Protein AF-A0A7H1C0N2-F1 (afdb_monomer_lite)

pLDDT: mean 86.35, std 5.92, range [49.94, 93.62]

Foldseek 3Di:
DDPVVVVVVVVVCCVVPVVVVCVVVVVVVVLLVVLVVLLVVLLVLLVVLLVLLVVCLVVVPLDPVSLVVNVVSLVVNQVSQVVSCVSPPDDGPPVLSVQLNCLSHVQCNDPDPVSNVVSSVSSVVSSVVVSVVRDRDDD

Structure (mmCIF, N/CA/C/O backbone):
data_AF-A0A7H1C0N2-F1
#
_entry.id   AF-A0A7H1C0N2-F1
#
loop_
_atom_site.group_PDB
_atom_site.id
_atom_site.type_symbol
_atom_site.label_atom_id
_atom_site.label_alt_id
_atom_site.label_comp_id
_atom_site.label_asym_id
_atom_site.label_entity_id
_atom_site.label_seq_id
_atom_site.pdbx_PDB_ins_code
_atom_site.Cartn_x
_atom_site.Cartn_y
_atom_site.Cartn_z
_atom_site.occupancy
_atom_site.B_iso_or_equiv
_atom_site.auth_seq_id
_atom_site.auth_comp_id
_atom_site.auth_asym_id
_atom_site.auth_atom_id
_atom_site.pdbx_PDB_model_num
ATOM 1 N N . MET A 1 1 ? -28.046 12.277 55.955 1.00 57.81 1 MET A N 1
ATOM 2 C CA . MET A 1 1 ? -27.055 11.559 55.126 1.00 57.81 1 MET A CA 1
ATOM 3 C C . MET A 1 1 ? -25.688 11.809 55.718 1.00 57.81 1 MET A C 1
ATOM 5 O O . MET A 1 1 ? -25.344 12.971 55.912 1.00 57.81 1 MET A O 1
ATOM 9 N N . GLN A 1 2 ? -24.958 10.752 56.072 1.00 81.00 2 GLN A N 1
ATOM 10 C CA . GLN A 1 2 ? -23.567 10.896 56.498 1.00 81.00 2 GLN A CA 1
ATOM 11 C C . GLN A 1 2 ? -22.684 11.146 55.263 1.00 81.00 2 GLN A C 1
ATOM 13 O O . GLN A 1 2 ? -23.029 10.747 54.151 1.00 81.00 2 GLN A O 1
ATOM 18 N N . LEU A 1 3 ? -21.545 11.823 55.442 1.00 80.50 3 LEU A N 1
ATOM 19 C CA . LEU A 1 3 ? -20.560 12.061 54.371 1.00 80.50 3 LEU A CA 1
ATOM 20 C C . LEU A 1 3 ? -20.129 10.754 53.681 1.00 80.50 3 LEU A C 1
ATOM 22 O O . LEU A 1 3 ? -19.920 10.735 52.471 1.00 80.50 3 LEU A O 1
ATOM 26 N N . SER A 1 4 ? -20.069 9.660 54.441 1.00 82.81 4 SER A N 1
ATOM 27 C CA . SER A 1 4 ? -19.813 8.301 53.954 1.00 82.81 4 SER A CA 1
ATOM 28 C C . SER A 1 4 ? -20.834 7.836 52.916 1.00 82.81 4 SER A C 1
ATOM 30 O O . SER A 1 4 ? -20.440 7.276 51.896 1.00 82.81 4 SER A O 1
ATOM 32 N N . ASP A 1 5 ? -22.122 8.115 53.127 1.00 82.31 5 ASP A N 1
ATOM 33 C CA . ASP A 1 5 ? -23.194 7.707 52.213 1.00 82.31 5 ASP A CA 1
ATOM 34 C C . ASP A 1 5 ? -23.106 8.472 50.888 1.00 82.31 5 ASP A C 1
ATOM 36 O O . ASP A 1 5 ? -23.319 7.907 49.817 1.00 82.31 5 ASP A O 1
ATOM 40 N N . ILE A 1 6 ? -22.742 9.758 50.939 1.00 83.88 6 ILE A N 1
ATOM 41 C CA . ILE A 1 6 ? -22.545 10.599 49.748 1.00 83.88 6 ILE A CA 1
ATOM 42 C C . ILE A 1 6 ? -21.351 10.095 48.931 1.00 83.88 6 ILE A C 1
ATOM 44 O O . ILE A 1 6 ? -21.462 9.922 47.718 1.00 83.88 6 ILE A O 1
ATOM 48 N N . ILE A 1 7 ? -20.225 9.812 49.591 1.00 83.12 7 ILE A N 1
ATOM 49 C CA . ILE A 1 7 ? -19.016 9.295 48.937 1.00 83.12 7 ILE A CA 1
ATOM 50 C C . ILE A 1 7 ? -19.287 7.918 48.313 1.00 83.12 7 ILE A C 1
ATOM 52 O O . ILE A 1 7 ? -18.907 7.680 47.166 1.00 83.12 7 ILE A O 1
ATOM 56 N N . ALA A 1 8 ? -19.989 7.032 49.027 1.00 83.88 8 ALA A N 1
ATOM 57 C CA . ALA A 1 8 ? -20.367 5.717 48.517 1.00 83.88 8 ALA A CA 1
ATOM 58 C C . ALA A 1 8 ? -21.280 5.824 47.284 1.00 83.88 8 ALA A C 1
ATOM 60 O O . ALA A 1 8 ? -21.056 5.134 46.291 1.00 83.88 8 ALA A O 1
ATOM 61 N N . SER A 1 9 ? -22.247 6.745 47.308 1.00 82.94 9 SER A N 1
ATOM 62 C CA . SER A 1 9 ? -23.163 7.000 46.188 1.00 82.94 9 SER A CA 1
ATOM 63 C C . SER A 1 9 ? -22.433 7.499 44.935 1.00 82.94 9 SER A C 1
ATOM 65 O O . SER A 1 9 ? -22.693 7.022 43.831 1.00 82.94 9 SER A O 1
ATOM 67 N N . ILE A 1 10 ? -21.485 8.430 45.097 1.00 82.81 10 ILE A N 1
ATOM 68 C CA . ILE A 1 10 ? -20.672 8.970 43.994 1.00 82.81 10 ILE A CA 1
ATOM 69 C C . ILE A 1 10 ? -19.741 7.892 43.428 1.00 82.81 10 ILE A C 1
ATOM 71 O O . ILE A 1 10 ? -19.650 7.739 42.211 1.00 82.81 10 ILE A O 1
ATOM 75 N N . SER A 1 11 ? -19.089 7.112 44.293 1.00 83.12 11 SER A N 1
ATOM 76 C CA . SER A 1 11 ? -18.225 5.996 43.886 1.00 83.12 11 SER A CA 1
ATOM 77 C C . SER A 1 11 ? -18.989 4.952 43.063 1.00 83.12 11 SER A C 1
ATOM 79 O O . SER A 1 11 ? -18.514 4.480 42.024 1.00 83.12 11 SER A O 1
ATOM 81 N N . LEU A 1 12 ? -20.221 4.646 43.476 1.00 84.31 12 LEU A N 1
ATOM 82 C CA . LEU A 1 12 ? -21.097 3.718 42.769 1.00 84.31 12 LEU A CA 1
ATOM 83 C C . LEU A 1 12 ? -21.505 4.273 41.396 1.00 84.31 12 LEU A C 1
ATOM 85 O O . LEU A 1 12 ? -21.463 3.548 40.405 1.00 84.31 12 LEU A O 1
ATOM 89 N N . LEU A 1 13 ? -21.791 5.574 41.299 1.00 83.38 13 LEU A N 1
ATOM 90 C CA . LEU A 1 13 ? -22.113 6.239 40.034 1.00 83.38 13 LEU A CA 1
ATOM 91 C C . LEU A 1 13 ? -20.923 6.252 39.059 1.00 83.38 13 LEU A C 1
ATOM 93 O O . LEU A 1 13 ? -21.093 5.941 37.880 1.00 83.38 13 LEU A O 1
ATOM 97 N N . VAL A 1 14 ? -19.705 6.528 39.537 1.00 81.31 14 VAL A N 1
ATOM 98 C CA . VAL A 1 14 ? -18.478 6.453 38.717 1.00 81.31 14 VAL A CA 1
ATOM 99 C C . VAL A 1 14 ? -18.234 5.027 38.222 1.00 81.31 14 VAL A C 1
A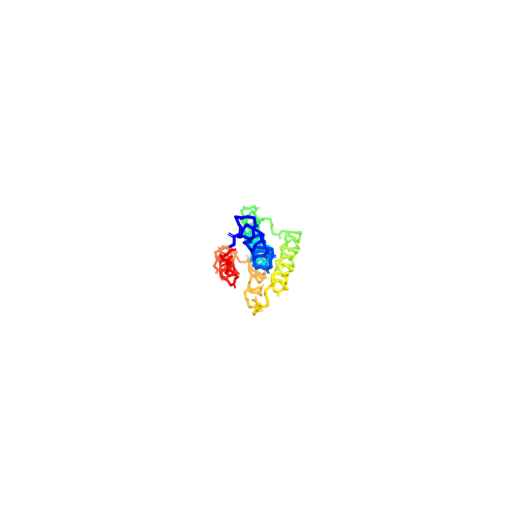TOM 101 O O . VAL A 1 14 ? -17.873 4.829 37.062 1.00 81.31 14 VAL A O 1
ATOM 104 N N . SER A 1 15 ? -18.482 4.027 39.064 1.00 82.62 15 SER A N 1
ATOM 105 C CA . SER A 1 15 ? -18.285 2.622 38.699 1.00 82.62 15 SER A CA 1
ATOM 106 C C . SER A 1 15 ? -19.307 2.141 37.665 1.00 82.62 15 SER A C 1
ATOM 108 O O . SER A 1 15 ? -18.948 1.455 36.712 1.00 82.62 15 SER A O 1
ATOM 110 N N . VAL A 1 16 ? -20.575 2.535 37.816 1.00 82.56 16 VAL A N 1
ATOM 111 C CA . VAL A 1 16 ? -21.673 2.109 36.934 1.00 82.56 16 VAL A CA 1
ATOM 112 C C . VAL A 1 16 ? -21.685 2.876 35.610 1.00 82.56 16 VAL A C 1
ATOM 114 O O . VAL A 1 16 ? -22.036 2.304 34.584 1.00 82.56 16 VAL A O 1
ATOM 117 N N . VAL A 1 17 ? -21.301 4.156 35.606 1.00 82.62 17 VAL A N 1
ATOM 118 C CA . VAL A 1 17 ? -21.417 5.029 34.422 1.00 82.62 17 VAL A CA 1
ATOM 119 C C . VAL A 1 17 ? -20.053 5.397 33.843 1.00 82.62 17 VAL A C 1
ATOM 121 O O . VAL A 1 17 ? -19.848 5.313 32.633 1.00 82.62 17 VAL A O 1
ATOM 124 N N . GLY A 1 18 ? -19.093 5.763 34.690 1.00 79.12 18 GLY A N 1
ATOM 125 C CA . GLY A 1 18 ? -17.772 6.215 34.252 1.00 79.12 18 GLY A CA 1
ATOM 126 C C . GLY A 1 18 ? -16.957 5.113 33.574 1.00 79.12 18 GLY A C 1
ATOM 127 O O . GLY A 1 18 ? -16.376 5.353 32.513 1.00 79.12 18 GLY A O 1
ATOM 128 N N . ILE A 1 19 ? -16.949 3.896 34.129 1.00 78.81 19 ILE A N 1
ATOM 129 C CA . ILE A 1 19 ? -16.168 2.775 33.577 1.00 78.81 19 ILE A CA 1
ATOM 130 C C . ILE A 1 19 ? -16.693 2.349 32.192 1.00 78.81 19 ILE A C 1
ATOM 132 O O . ILE A 1 19 ? -15.884 2.289 31.262 1.00 78.81 19 ILE A O 1
ATOM 136 N N . PRO A 1 20 ? -18.007 2.121 31.978 1.00 81.75 20 PRO A N 1
ATOM 137 C CA . PRO A 1 20 ? -18.509 1.746 30.655 1.00 81.75 20 PRO A CA 1
ATOM 138 C C . PRO A 1 20 ? -18.311 2.830 29.593 1.00 81.75 20 PRO A C 1
ATOM 140 O O . PRO A 1 20 ? -17.958 2.509 28.458 1.00 81.75 20 PRO A O 1
ATOM 143 N N . ILE A 1 21 ? -18.485 4.109 29.950 1.00 80.31 21 ILE A N 1
ATOM 144 C CA . ILE A 1 21 ? -18.234 5.229 29.029 1.00 80.31 21 ILE A CA 1
ATOM 145 C C . ILE A 1 21 ? -16.755 5.272 28.638 1.00 80.31 21 ILE A C 1
ATOM 147 O O . ILE A 1 21 ? -16.439 5.358 27.452 1.00 80.31 21 ILE A O 1
ATOM 151 N N . SER A 1 22 ? -15.853 5.143 29.614 1.00 75.69 22 SER A N 1
ATOM 152 C CA . SER A 1 22 ? -14.405 5.131 29.378 1.00 75.69 22 SER A CA 1
ATOM 153 C C . SER A 1 22 ? -13.986 3.953 28.501 1.00 75.69 22 SER A C 1
ATOM 155 O O . SER A 1 22 ? -13.189 4.118 27.581 1.00 75.69 22 SER A O 1
ATOM 157 N N . TYR A 1 23 ? -14.570 2.773 28.724 1.00 81.81 23 TYR A N 1
ATOM 158 C CA . TYR A 1 23 ? -14.326 1.589 27.904 1.00 81.81 23 TYR A CA 1
ATOM 159 C C . TYR A 1 23 ? -14.844 1.763 26.468 1.00 81.81 23 TYR A C 1
ATOM 161 O O . TYR A 1 23 ? -14.144 1.438 25.509 1.00 81.81 23 TYR A O 1
ATOM 169 N N . CYS A 1 24 ? -16.046 2.323 26.301 1.00 77.75 24 CYS A N 1
ATOM 170 C CA . CYS A 1 24 ? -16.632 2.578 24.987 1.00 77.75 24 CYS A CA 1
ATOM 171 C C . CYS A 1 24 ? -15.818 3.609 24.187 1.00 77.75 24 CYS A C 1
ATOM 173 O O . CYS A 1 24 ? -15.521 3.387 23.011 1.00 77.75 24 CYS A O 1
ATOM 175 N N . LEU A 1 25 ? -15.406 4.708 24.828 1.00 78.62 25 LEU A N 1
ATOM 176 C CA . LEU A 1 25 ? -14.540 5.725 24.225 1.00 78.62 25 LEU A CA 1
ATOM 177 C C . LEU A 1 25 ? -13.157 5.152 23.893 1.00 78.62 25 LEU A C 1
ATOM 179 O O . LEU A 1 25 ? -12.690 5.302 22.767 1.00 78.62 25 LEU A O 1
ATOM 183 N N . GLY A 1 26 ? -12.542 4.413 24.820 1.00 78.88 26 GLY A N 1
ATOM 184 C CA . GLY A 1 26 ? -11.246 3.767 24.605 1.00 78.88 26 GLY A CA 1
ATOM 185 C C . GLY A 1 26 ? -11.262 2.778 23.437 1.00 78.88 26 GLY A C 1
ATOM 186 O O . GLY A 1 26 ? -10.370 2.805 22.591 1.00 78.88 26 GLY A O 1
ATOM 187 N N . GLY A 1 27 ? -12.309 1.953 23.329 1.00 79.56 27 GLY A N 1
ATOM 188 C CA . GLY A 1 27 ? -12.479 1.019 22.214 1.00 79.56 27 GLY A CA 1
ATOM 189 C C . GLY A 1 27 ? -12.654 1.719 20.861 1.00 79.56 27 GLY A C 1
ATOM 190 O O . GLY A 1 27 ? -12.082 1.286 19.858 1.00 79.56 27 GLY A O 1
ATOM 191 N N . ARG A 1 28 ? -13.397 2.833 20.821 1.00 78.62 28 ARG A N 1
ATOM 192 C CA . ARG A 1 28 ? -13.548 3.650 19.604 1.00 78.62 28 ARG A CA 1
ATOM 193 C C . ARG A 1 28 ? -12.228 4.294 19.191 1.00 78.62 28 ARG A C 1
ATOM 195 O O . ARG A 1 28 ? -11.861 4.200 18.020 1.00 78.62 28 ARG A O 1
ATOM 202 N N . ASN A 1 29 ? -11.489 4.854 20.141 1.00 81.75 29 ASN A N 1
ATOM 203 C CA . ASN A 1 29 ? -10.199 5.489 19.881 1.00 81.75 29 ASN A CA 1
ATOM 204 C C . ASN A 1 29 ? -9.152 4.465 19.423 1.00 81.75 29 ASN A C 1
ATOM 206 O O . ASN A 1 29 ? -8.423 4.717 18.4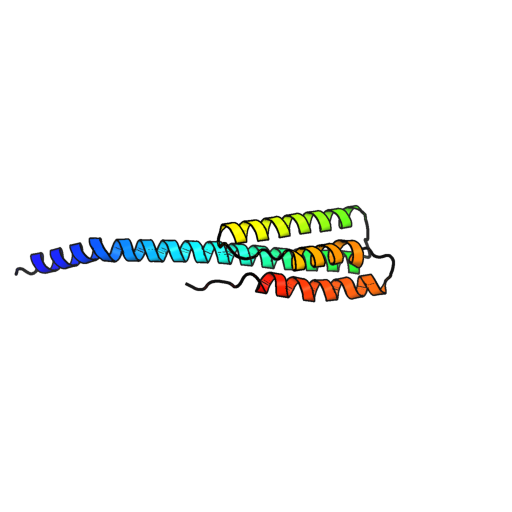67 1.00 81.75 29 ASN A O 1
ATOM 210 N N . ALA A 1 30 ? -9.134 3.261 20.005 1.00 82.31 30 ALA A N 1
ATOM 211 C CA . ALA A 1 30 ? -8.271 2.171 19.544 1.00 82.31 30 ALA A CA 1
ATOM 212 C C . ALA A 1 30 ? -8.588 1.755 18.095 1.00 82.31 30 ALA A C 1
ATOM 214 O O . ALA A 1 30 ? -7.683 1.535 17.285 1.00 82.31 30 ALA A O 1
ATOM 215 N N . LYS A 1 31 ? -9.875 1.702 17.725 1.00 83.75 31 LYS A N 1
ATOM 216 C CA . LYS A 1 31 ? -10.293 1.421 16.344 1.00 83.75 31 LYS A CA 1
ATOM 217 C C . LYS A 1 31 ? -9.883 2.536 15.372 1.00 83.75 31 LYS A C 1
ATOM 219 O O . LYS A 1 31 ? -9.435 2.247 14.267 1.00 83.75 31 LYS A O 1
ATOM 224 N N . HIS A 1 32 ? -10.020 3.803 15.759 1.00 86.69 32 HIS A N 1
ATOM 225 C CA . HIS A 1 32 ? -9.587 4.929 14.926 1.00 86.69 32 HIS A CA 1
ATOM 226 C C . HIS A 1 32 ? -8.064 4.993 14.788 1.00 86.69 32 HIS A C 1
ATOM 228 O O . HIS A 1 32 ? -7.565 5.166 13.679 1.00 86.69 32 HIS A O 1
ATOM 234 N N . SER A 1 33 ? -7.329 4.749 15.872 1.00 86.69 33 SER A N 1
ATOM 235 C CA . SER A 1 33 ? -5.867 4.672 15.872 1.00 86.69 33 SER A CA 1
ATOM 236 C C . SER A 1 33 ? -5.349 3.560 14.955 1.00 86.69 33 SER A C 1
ATOM 238 O O . SER A 1 33 ? -4.509 3.820 14.098 1.00 86.69 33 SER A O 1
ATOM 240 N N . THR A 1 34 ? -5.898 2.344 15.055 1.00 87.19 34 THR A N 1
ATOM 241 C CA . THR A 1 34 ? -5.509 1.215 14.183 1.00 87.19 34 THR A CA 1
ATOM 242 C C . THR A 1 34 ? -5.826 1.469 12.710 1.00 87.19 34 THR A C 1
ATOM 244 O O . THR A 1 34 ? -5.028 1.126 11.840 1.00 87.19 34 THR A O 1
ATOM 247 N N . TYR A 1 35 ? -6.959 2.106 12.417 1.00 88.19 35 TYR A N 1
ATOM 248 C CA . TYR A 1 35 ? -7.308 2.518 11.060 1.00 88.19 35 TYR A CA 1
ATOM 249 C C . TYR A 1 35 ? -6.355 3.593 10.514 1.00 88.19 35 TYR A C 1
ATOM 251 O O . TYR A 1 35 ? -5.866 3.458 9.394 1.00 88.19 35 TYR A O 1
ATOM 259 N N . ASN A 1 36 ? -6.028 4.618 11.305 1.00 88.75 36 ASN A N 1
ATOM 260 C CA . ASN A 1 36 ? -5.089 5.665 10.895 1.00 88.75 36 ASN A CA 1
ATOM 261 C C . ASN A 1 36 ? -3.677 5.109 10.672 1.00 88.75 36 ASN A C 1
ATOM 263 O O . ASN A 1 36 ? -3.060 5.439 9.666 1.00 88.75 36 ASN A O 1
ATOM 267 N N . ALA A 1 37 ? -3.212 4.198 11.532 1.00 89.81 37 ALA A N 1
ATOM 268 C CA . ALA A 1 37 ? -1.938 3.510 11.340 1.00 89.81 37 ALA A CA 1
ATOM 269 C C . ALA A 1 37 ? -1.913 2.707 10.026 1.00 89.81 37 ALA A C 1
ATOM 271 O O . ALA A 1 37 ? -0.917 2.711 9.309 1.00 89.81 37 ALA A O 1
ATOM 272 N N . ALA A 1 38 ? -3.024 2.057 9.661 1.00 88.50 38 ALA A N 1
ATOM 273 C CA . ALA A 1 38 ? -3.133 1.359 8.381 1.00 88.50 38 ALA A CA 1
ATOM 274 C C . ALA A 1 38 ? -3.098 2.317 7.171 1.00 88.50 38 ALA A C 1
ATOM 276 O O . ALA A 1 38 ? -2.567 1.945 6.123 1.00 88.50 38 ALA A O 1
ATOM 277 N N . ILE A 1 39 ? -3.626 3.541 7.310 1.00 90.25 39 ILE A N 1
ATOM 278 C CA . ILE A 1 39 ? -3.490 4.601 6.296 1.00 90.25 39 ILE A CA 1
ATOM 279 C C . ILE A 1 39 ? -2.038 5.078 6.203 1.00 90.25 39 ILE A C 1
ATOM 281 O O . ILE A 1 39 ? -1.522 5.190 5.096 1.00 90.25 39 ILE A O 1
ATOM 285 N N . ASP A 1 40 ? -1.358 5.299 7.329 1.00 91.31 40 ASP A N 1
ATOM 286 C CA . ASP A 1 40 ? 0.055 5.705 7.339 1.00 91.31 40 ASP A CA 1
ATOM 287 C C . ASP A 1 40 ? 0.942 4.649 6.662 1.00 91.31 40 ASP A C 1
ATOM 289 O O . ASP A 1 40 ? 1.830 4.962 5.869 1.00 91.31 40 ASP A O 1
ATOM 293 N N . GLU A 1 41 ? 0.675 3.365 6.910 1.00 91.62 41 GLU A N 1
ATOM 294 C CA . GLU A 1 41 ? 1.343 2.268 6.207 1.00 91.62 41 GLU A CA 1
ATOM 295 C C . GLU A 1 41 ? 1.062 2.269 4.696 1.00 91.62 41 GLU A C 1
ATOM 297 O O . GLU A 1 41 ? 1.956 1.943 3.910 1.00 91.62 41 GLU A O 1
ATOM 302 N N . LEU A 1 42 ? -0.163 2.608 4.279 1.00 92.50 42 LEU A N 1
ATOM 303 C CA . LEU A 1 42 ? -0.523 2.734 2.865 1.00 92.50 42 LEU A CA 1
ATOM 304 C C . LEU A 1 42 ? 0.214 3.911 2.213 1.00 92.50 42 LEU A C 1
ATOM 306 O O . LEU A 1 42 ? 0.754 3.752 1.119 1.00 92.50 42 LEU A O 1
ATOM 310 N N . GLU A 1 43 ? 0.270 5.061 2.881 1.00 92.12 43 GLU A N 1
ATOM 311 C CA . GLU A 1 43 ? 0.983 6.254 2.421 1.00 92.12 43 GLU A CA 1
ATOM 312 C C . GLU A 1 43 ? 2.483 5.970 2.256 1.00 92.12 43 GLU A C 1
ATOM 314 O O . GLU A 1 43 ? 3.048 6.212 1.187 1.00 92.12 43 GLU A O 1
ATOM 319 N N . ASN A 1 44 ? 3.103 5.333 3.252 1.00 93.62 44 ASN A N 1
ATOM 320 C CA . ASN A 1 44 ? 4.499 4.899 3.185 1.00 93.62 44 ASN A CA 1
ATOM 321 C C . ASN A 1 44 ? 4.752 3.924 2.023 1.00 93.62 44 ASN A C 1
ATOM 323 O O . ASN A 1 44 ? 5.776 4.010 1.342 1.00 93.62 44 ASN A O 1
ATOM 327 N N . LEU A 1 45 ? 3.819 3.002 1.757 1.00 92.69 45 LEU A N 1
ATOM 328 C CA . LEU A 1 45 ? 3.924 2.086 0.621 1.00 92.69 45 LEU A CA 1
ATOM 329 C C . LEU A 1 45 ? 3.816 2.830 -0.719 1.00 92.69 45 LEU A C 1
ATOM 331 O O . LEU A 1 45 ? 4.575 2.532 -1.639 1.00 92.69 45 LEU A O 1
ATOM 335 N N . CYS A 1 46 ? 2.917 3.810 -0.830 1.00 92.38 46 CYS A N 1
ATOM 336 C CA . CYS A 1 46 ? 2.786 4.645 -2.025 1.00 92.38 46 CYS A CA 1
ATOM 337 C C . CYS A 1 46 ? 4.078 5.429 -2.295 1.00 92.38 46 CYS A C 1
ATOM 339 O O . CYS A 1 46 ? 4.585 5.410 -3.417 1.00 92.38 46 CYS A O 1
ATOM 341 N N . GLN A 1 47 ? 4.655 6.049 -1.261 1.00 93.06 47 GLN A N 1
ATOM 342 C CA . GLN A 1 47 ? 5.943 6.741 -1.361 1.00 93.06 47 GLN A CA 1
ATOM 343 C C . GLN A 1 47 ? 7.074 5.784 -1.756 1.00 93.06 47 GLN A C 1
ATOM 345 O O . GLN A 1 47 ? 7.891 6.115 -2.614 1.00 93.06 47 GLN A O 1
ATOM 350 N N . LYS A 1 48 ? 7.102 4.569 -1.195 1.00 93.25 48 LYS A N 1
ATOM 351 C CA . LYS A 1 48 ? 8.072 3.536 -1.577 1.00 93.25 48 LYS A CA 1
ATOM 352 C C . LYS A 1 48 ? 7.956 3.169 -3.059 1.00 93.25 48 LYS A C 1
ATOM 354 O O . LYS A 1 48 ? 8.973 3.122 -3.741 1.00 93.25 48 LYS A O 1
ATOM 359 N N . ILE A 1 49 ? 6.743 2.941 -3.563 1.00 92.31 49 ILE A N 1
ATOM 360 C CA . ILE A 1 49 ? 6.502 2.616 -4.979 1.00 92.31 49 ILE A CA 1
ATOM 361 C C . ILE A 1 49 ? 6.967 3.755 -5.885 1.00 92.31 49 ILE A C 1
ATOM 363 O O . ILE A 1 49 ? 7.622 3.501 -6.894 1.00 92.31 49 ILE A O 1
ATOM 367 N N . LEU A 1 50 ? 6.672 5.002 -5.512 1.00 92.56 50 LEU A N 1
ATOM 368 C CA . LEU A 1 50 ? 7.130 6.174 -6.249 1.00 92.56 50 LEU A CA 1
ATOM 369 C C . LEU A 1 50 ? 8.662 6.258 -6.278 1.00 92.56 50 LEU A C 1
ATOM 371 O O . LEU A 1 50 ? 9.242 6.435 -7.345 1.00 92.56 50 LEU A O 1
ATOM 375 N N . ASN A 1 51 ? 9.316 6.088 -5.129 1.00 92.69 51 ASN A N 1
ATOM 376 C CA . ASN A 1 51 ? 10.772 6.138 -5.026 1.00 92.69 51 ASN A CA 1
ATOM 377 C C . ASN A 1 51 ? 11.441 5.020 -5.832 1.00 92.69 51 ASN A C 1
ATOM 379 O O . ASN A 1 51 ? 12.399 5.281 -6.553 1.00 92.69 51 ASN A O 1
ATOM 383 N N . GLU A 1 52 ? 10.923 3.793 -5.765 1.00 91.56 52 GLU A N 1
ATOM 384 C CA . GLU A 1 52 ? 11.436 2.682 -6.572 1.00 91.56 52 GLU A CA 1
ATOM 385 C C . GLU A 1 52 ? 11.229 2.927 -8.073 1.00 91.56 52 GLU A C 1
ATOM 387 O O . GLU A 1 52 ? 12.146 2.699 -8.856 1.00 91.56 52 GLU A O 1
ATOM 392 N N . SER A 1 53 ? 10.075 3.470 -8.472 1.00 88.44 53 SER A N 1
ATOM 393 C CA . SER A 1 53 ? 9.809 3.833 -9.873 1.00 88.44 53 SER A CA 1
ATOM 394 C C . SER A 1 53 ? 10.756 4.934 -10.367 1.00 88.44 53 SER A C 1
ATOM 396 O O . SER A 1 53 ? 11.245 4.875 -11.492 1.00 88.44 53 SER A O 1
ATOM 398 N N . LEU A 1 54 ? 11.062 5.922 -9.518 1.00 90.12 54 LEU A N 1
ATOM 399 C CA . LEU A 1 54 ? 12.031 6.980 -9.812 1.00 90.12 54 LEU A CA 1
ATOM 400 C C . LEU A 1 54 ? 13.453 6.439 -9.975 1.00 90.12 54 LEU A C 1
ATOM 402 O O . LEU A 1 54 ? 14.179 6.924 -10.839 1.00 90.12 54 LEU A O 1
ATOM 406 N N . ILE A 1 55 ? 13.857 5.473 -9.147 1.00 90.88 55 ILE A N 1
ATOM 407 C CA . ILE A 1 55 ? 15.171 4.826 -9.248 1.00 90.88 55 ILE A CA 1
ATOM 408 C C . ILE A 1 55 ? 15.275 4.082 -10.581 1.00 90.88 55 ILE A C 1
ATOM 410 O O . ILE A 1 55 ? 16.188 4.368 -11.347 1.00 90.88 55 ILE A O 1
ATOM 414 N N . ILE A 1 56 ? 14.290 3.236 -10.903 1.00 88.69 56 ILE A N 1
ATOM 415 C CA . ILE A 1 56 ? 14.225 2.496 -12.177 1.00 88.69 56 ILE A CA 1
ATOM 416 C C . ILE A 1 56 ? 14.334 3.450 -13.370 1.00 88.69 56 ILE A C 1
ATOM 418 O O . ILE A 1 56 ? 15.120 3.224 -14.288 1.00 88.69 56 ILE A O 1
ATOM 422 N N . HIS A 1 57 ? 13.578 4.549 -13.338 1.00 87.31 57 HIS A N 1
ATOM 423 C CA . HIS A 1 57 ? 13.587 5.538 -14.409 1.00 87.31 57 HIS A CA 1
ATOM 424 C C . HIS A 1 57 ? 14.942 6.256 -14.550 1.00 87.31 57 HIS A C 1
ATOM 426 O O . HIS A 1 57 ? 15.428 6.433 -15.664 1.00 87.31 57 HIS A O 1
ATOM 432 N N . LYS A 1 58 ? 15.576 6.645 -13.433 1.00 88.38 58 LYS A N 1
ATOM 433 C CA . LYS A 1 58 ? 16.880 7.333 -13.433 1.00 88.38 58 LYS A CA 1
ATOM 434 C C . LYS A 1 58 ? 18.032 6.429 -13.858 1.00 88.38 58 LYS A C 1
ATOM 436 O O . LYS A 1 58 ? 18.918 6.877 -14.577 1.00 88.38 58 LYS A O 1
ATOM 441 N N . GLU A 1 59 ? 18.031 5.187 -13.391 1.00 89.38 59 GLU A N 1
ATOM 442 C CA . GLU A 1 59 ? 19.073 4.200 -13.692 1.00 89.38 59 GLU A CA 1
ATOM 443 C C . GLU A 1 59 ? 18.869 3.551 -15.068 1.00 89.38 59 GLU A C 1
ATOM 445 O O . GLU A 1 59 ? 19.772 2.888 -15.570 1.00 89.38 59 GLU A O 1
ATOM 450 N N . MET A 1 60 ? 17.710 3.780 -15.702 1.00 83.19 60 MET A N 1
ATOM 451 C CA . MET A 1 60 ? 17.311 3.176 -16.977 1.00 83.19 60 MET A CA 1
ATOM 452 C C . MET A 1 60 ? 17.365 1.635 -16.958 1.00 83.19 60 MET A C 1
ATOM 454 O O . MET A 1 60 ? 17.546 0.997 -17.995 1.00 83.19 60 MET A O 1
ATOM 458 N N . ASP A 1 61 ? 17.180 1.034 -15.778 1.00 83.94 61 ASP A N 1
ATOM 459 C CA . ASP A 1 61 ? 17.187 -0.414 -15.570 1.00 83.94 61 ASP A CA 1
ATOM 460 C C . ASP A 1 61 ? 15.772 -0.993 -15.715 1.00 83.94 61 ASP A C 1
ATOM 462 O O . ASP A 1 61 ? 15.056 -1.260 -14.744 1.00 83.94 61 ASP A O 1
ATOM 466 N N . TYR A 1 62 ? 15.370 -1.208 -16.965 1.00 83.62 62 TYR A N 1
ATOM 467 C CA . TYR A 1 62 ? 14.073 -1.787 -17.331 1.00 83.62 62 TYR A CA 1
ATOM 468 C C . TYR A 1 62 ? 14.079 -3.323 -17.329 1.00 83.62 62 TYR A C 1
ATOM 470 O O . TYR A 1 62 ? 13.413 -3.957 -18.145 1.00 83.62 62 TYR A O 1
ATOM 478 N N . SER A 1 63 ? 14.852 -3.939 -16.433 1.00 87.44 63 SER A N 1
ATOM 479 C CA . SER A 1 63 ? 14.943 -5.394 -16.333 1.00 87.44 63 SER A CA 1
ATOM 480 C C . SER A 1 63 ? 13.630 -6.057 -15.899 1.00 87.44 63 SER A C 1
ATOM 482 O O . SER A 1 63 ? 12.812 -5.502 -15.158 1.00 87.44 63 SER A O 1
ATOM 484 N N . GLU A 1 64 ? 13.461 -7.315 -16.310 1.00 87.81 64 GLU A N 1
ATOM 485 C CA . GLU A 1 64 ? 12.322 -8.164 -15.938 1.00 87.81 64 GLU A CA 1
ATOM 486 C C . GLU A 1 64 ? 12.181 -8.313 -14.408 1.00 87.81 64 GLU A C 1
ATOM 488 O O . GLU A 1 64 ? 11.075 -8.334 -13.861 1.00 87.81 64 GLU A O 1
ATOM 493 N N . THR A 1 65 ? 13.303 -8.312 -13.683 1.00 89.38 65 THR A N 1
ATOM 494 C CA . THR A 1 65 ? 13.331 -8.318 -12.214 1.00 89.38 65 THR A CA 1
ATOM 495 C C . THR A 1 65 ? 12.609 -7.104 -11.626 1.00 89.38 65 THR A C 1
ATOM 497 O O . THR A 1 65 ? 11.779 -7.250 -10.721 1.00 89.38 65 THR A O 1
ATOM 500 N N . ASN A 1 66 ? 12.878 -5.905 -12.152 1.00 87.81 66 ASN A N 1
ATOM 501 C CA . ASN A 1 66 ? 12.238 -4.671 -11.696 1.00 87.81 66 ASN A CA 1
ATOM 502 C C . ASN A 1 66 ? 10.749 -4.643 -12.057 1.00 87.81 66 ASN A C 1
ATOM 504 O O . ASN A 1 66 ? 9.927 -4.206 -11.247 1.00 87.81 66 ASN A O 1
ATOM 508 N N . TYR A 1 67 ? 10.379 -5.194 -13.213 1.00 89.69 67 TYR A N 1
ATOM 509 C CA . TYR A 1 67 ? 8.981 -5.351 -13.611 1.00 89.69 67 TYR A CA 1
ATOM 510 C C . TYR A 1 67 ? 8.199 -6.236 -12.625 1.00 89.69 67 TYR A C 1
ATOM 512 O O . TYR A 1 67 ? 7.148 -5.847 -12.102 1.00 89.69 67 TYR A O 1
ATOM 520 N N . HIS A 1 68 ? 8.741 -7.405 -12.272 1.00 90.25 68 HIS A N 1
ATOM 521 C CA . HIS A 1 68 ? 8.119 -8.288 -11.283 1.00 90.25 68 HIS A CA 1
ATOM 522 C C . HIS A 1 68 ? 8.076 -7.681 -9.882 1.00 90.25 68 HIS A C 1
ATOM 524 O O . HIS A 1 68 ? 7.094 -7.878 -9.157 1.00 90.25 68 HIS A O 1
ATOM 530 N N . ARG A 1 69 ? 9.091 -6.897 -9.507 1.00 90.81 69 ARG A N 1
ATOM 531 C CA . ARG A 1 69 ? 9.090 -6.137 -8.254 1.00 90.81 69 ARG A CA 1
ATOM 532 C C . ARG A 1 69 ? 7.940 -5.129 -8.213 1.00 90.81 69 ARG A C 1
ATOM 534 O O . ARG A 1 69 ? 7.233 -5.071 -7.206 1.00 90.81 69 ARG A O 1
ATOM 541 N N . MET A 1 70 ? 7.686 -4.398 -9.300 1.00 91.81 70 MET A N 1
ATOM 542 C CA . MET A 1 70 ? 6.546 -3.474 -9.384 1.00 91.81 70 MET A CA 1
ATOM 543 C C . MET A 1 70 ? 5.200 -4.203 -9.281 1.00 91.81 70 MET A C 1
ATOM 545 O O . MET A 1 70 ? 4.311 -3.762 -8.548 1.00 91.81 70 MET A O 1
ATOM 549 N N . ILE A 1 71 ? 5.061 -5.378 -9.902 1.00 91.94 71 ILE A N 1
ATOM 550 C CA . ILE A 1 71 ? 3.866 -6.224 -9.737 1.00 91.94 71 ILE A CA 1
ATOM 551 C C . ILE A 1 71 ? 3.691 -6.676 -8.280 1.00 91.94 71 ILE A C 1
ATOM 553 O O . ILE A 1 71 ? 2.575 -6.658 -7.753 1.00 91.94 71 ILE A O 1
ATOM 557 N N . ALA A 1 72 ? 4.770 -7.091 -7.615 1.00 91.56 72 ALA A N 1
ATOM 558 C CA . ALA A 1 72 ? 4.719 -7.501 -6.215 1.00 91.56 72 ALA A CA 1
ATOM 559 C C . ALA A 1 72 ? 4.278 -6.338 -5.313 1.00 91.56 72 ALA A C 1
ATOM 561 O O . ALA A 1 72 ? 3.394 -6.508 -4.471 1.00 91.56 72 ALA A O 1
ATOM 562 N N . ASN A 1 73 ? 4.816 -5.142 -5.549 1.00 91.50 73 ASN A N 1
ATOM 563 C CA . ASN A 1 73 ? 4.404 -3.929 -4.851 1.00 91.50 73 ASN A CA 1
ATOM 564 C C . ASN A 1 73 ? 2.922 -3.597 -5.074 1.00 91.50 73 ASN A C 1
ATOM 566 O O . ASN A 1 73 ? 2.227 -3.234 -4.125 1.00 91.50 73 ASN A O 1
ATOM 570 N N . HIS A 1 74 ? 2.403 -3.779 -6.292 1.00 93.38 74 HIS A N 1
ATOM 571 C CA . HIS A 1 74 ? 0.973 -3.616 -6.565 1.00 93.38 74 HIS A CA 1
ATOM 572 C C . HIS A 1 74 ? 0.107 -4.596 -5.775 1.00 93.38 74 HIS A C 1
ATOM 574 O O . HIS A 1 74 ? -0.890 -4.190 -5.180 1.00 93.38 74 HIS A O 1
ATOM 580 N N . LYS A 1 75 ? 0.504 -5.871 -5.693 1.00 92.19 75 LYS A N 1
ATOM 581 C CA . LYS A 1 75 ? -0.206 -6.859 -4.864 1.00 92.19 75 LYS A CA 1
ATOM 582 C C . LYS A 1 75 ? -0.179 -6.486 -3.381 1.00 92.19 75 LYS A C 1
ATOM 584 O O . LYS A 1 75 ? -1.193 -6.629 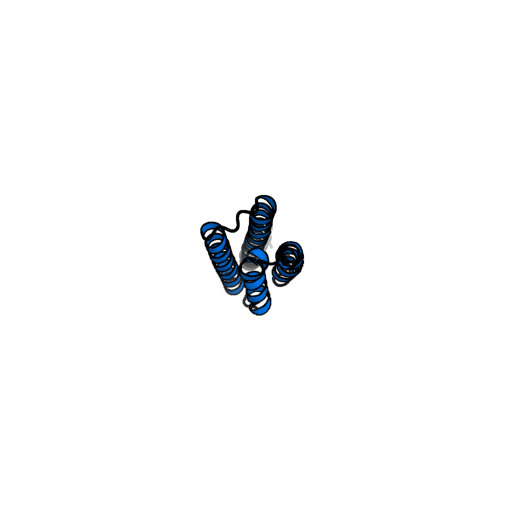-2.698 1.00 92.19 75 LYS A O 1
ATOM 589 N N . LEU A 1 76 ? 0.949 -5.982 -2.879 1.00 91.81 76 LEU A N 1
ATOM 590 C CA . LEU A 1 76 ? 1.050 -5.484 -1.503 1.00 91.81 76 LEU A CA 1
ATOM 591 C C . LEU A 1 76 ? 0.109 -4.297 -1.264 1.00 91.81 76 LEU A C 1
ATOM 593 O O . LEU A 1 76 ? -0.581 -4.260 -0.245 1.00 91.81 76 LEU A O 1
ATOM 597 N N . LEU A 1 77 ? 0.025 -3.373 -2.220 1.00 92.44 77 LEU A N 1
ATOM 598 C CA . LEU A 1 77 ? -0.879 -2.225 -2.176 1.00 92.44 77 LEU A CA 1
ATOM 599 C C . LEU A 1 77 ? -2.349 -2.679 -2.157 1.00 92.44 77 LEU A C 1
ATOM 601 O O . LEU A 1 77 ? -3.111 -2.257 -1.288 1.00 92.44 77 LEU A O 1
ATOM 605 N N . GLN A 1 78 ? -2.730 -3.631 -3.016 1.00 92.50 78 GLN A N 1
ATOM 606 C CA . GLN A 1 78 ? -4.065 -4.245 -2.997 1.00 92.50 78 GLN A CA 1
ATOM 607 C C . GLN A 1 78 ? -4.394 -4.895 -1.646 1.00 92.50 78 GLN A C 1
ATOM 609 O O . GLN A 1 78 ? -5.507 -4.727 -1.138 1.00 92.50 78 GLN A O 1
ATOM 614 N N . ALA A 1 79 ? -3.435 -5.614 -1.056 1.00 90.94 79 ALA A N 1
ATOM 615 C CA . ALA A 1 79 ? -3.601 -6.264 0.240 1.00 90.94 79 ALA A CA 1
ATOM 616 C C . ALA A 1 79 ? -3.790 -5.245 1.376 1.00 90.94 79 ALA A C 1
ATOM 618 O O . ALA A 1 79 ? -4.626 -5.456 2.256 1.00 90.94 79 ALA A O 1
ATOM 619 N N . LYS A 1 80 ? -3.065 -4.118 1.349 1.00 89.88 80 LYS A N 1
ATOM 620 C CA . LYS A 1 80 ? -3.232 -3.024 2.320 1.00 89.88 80 LYS A CA 1
ATOM 621 C C . LYS A 1 80 ? -4.594 -2.347 2.179 1.00 89.88 80 LYS A C 1
ATOM 623 O O . LYS A 1 80 ? -5.295 -2.222 3.178 1.00 89.88 80 LYS A O 1
ATOM 628 N N . CYS A 1 81 ? -5.033 -2.034 0.958 1.00 89.81 81 CYS A N 1
ATOM 629 C CA . CYS A 1 81 ? -6.389 -1.529 0.715 1.00 89.81 81 CYS A CA 1
ATOM 630 C C . CYS A 1 81 ? -7.466 -2.504 1.220 1.00 89.81 81 CYS A C 1
ATOM 632 O O . CYS A 1 81 ? -8.439 -2.090 1.845 1.00 89.81 81 CYS A O 1
ATOM 634 N N . SER A 1 82 ? -7.279 -3.813 1.012 1.00 89.50 82 SER A N 1
ATOM 635 C CA . SER A 1 82 ? -8.208 -4.824 1.530 1.00 89.50 82 SER A CA 1
ATOM 636 C C . SER A 1 82 ? -8.230 -4.858 3.059 1.00 89.50 82 SER A C 1
ATOM 638 O O . SER A 1 82 ? -9.305 -4.979 3.638 1.00 89.50 82 SER A O 1
ATOM 640 N N . LYS A 1 83 ? -7.073 -4.734 3.725 1.00 88.19 83 LYS A N 1
ATOM 641 C CA . LYS A 1 83 ? -6.998 -4.644 5.193 1.00 88.19 83 LYS A CA 1
ATOM 642 C C . LYS A 1 83 ? -7.743 -3.423 5.725 1.00 88.19 83 LYS A C 1
ATOM 644 O O . LYS A 1 83 ? -8.488 -3.553 6.691 1.00 88.19 83 LYS A O 1
ATOM 649 N N . ILE A 1 84 ? -7.579 -2.266 5.087 1.00 88.38 84 ILE A N 1
ATOM 650 C CA . ILE A 1 84 ? -8.279 -1.039 5.486 1.00 88.38 84 ILE A CA 1
ATOM 651 C C . ILE A 1 84 ? -9.799 -1.224 5.366 1.00 88.38 84 ILE A C 1
ATOM 653 O O . ILE A 1 84 ? -10.526 -0.879 6.296 1.00 88.38 84 ILE A O 1
ATOM 657 N N . ASN A 1 85 ? -10.267 -1.866 4.290 1.00 87.12 85 ASN A N 1
ATOM 658 C CA . ASN A 1 85 ? -11.692 -2.138 4.089 1.00 87.12 85 ASN A CA 1
ATOM 659 C C . ASN A 1 85 ? -12.290 -3.106 5.135 1.00 87.12 85 ASN A C 1
ATOM 661 O O . ASN A 1 85 ? -13.467 -3.026 5.472 1.00 87.12 85 ASN A O 1
ATOM 665 N N . VAL A 1 86 ? -11.479 -4.013 5.694 1.00 86.69 86 VAL A N 1
ATOM 666 C CA . VAL A 1 86 ? -11.905 -4.878 6.812 1.00 86.69 86 VAL A CA 1
ATOM 667 C C . VAL A 1 86 ? -12.069 -4.075 8.110 1.00 86.69 86 VAL A C 1
ATOM 669 O O . VAL A 1 86 ? -12.981 -4.346 8.888 1.00 86.69 86 VAL A O 1
ATOM 672 N N . LEU A 1 87 ? -11.211 -3.078 8.357 1.00 84.19 87 LEU A N 1
ATOM 673 C CA . LEU A 1 87 ? -11.286 -2.229 9.557 1.00 84.19 87 LEU A CA 1
ATOM 674 C C . LEU A 1 87 ? -12.483 -1.271 9.510 1.00 84.19 87 LEU A C 1
ATOM 676 O O . LEU A 1 87 ? -13.186 -1.068 10.510 1.00 84.19 87 LEU A O 1
ATOM 680 N N . VAL A 1 88 ? -12.701 -0.670 8.342 1.00 82.12 88 VAL A N 1
ATOM 681 C CA . VAL A 1 88 ? -13.798 0.250 8.058 1.00 82.12 88 VAL A CA 1
ATOM 682 C C . VAL A 1 88 ? -14.378 -0.132 6.698 1.00 82.12 88 VAL A C 1
ATOM 684 O O . VAL A 1 88 ? -13.746 0.162 5.685 1.00 82.12 88 VAL A O 1
ATOM 687 N N . PRO A 1 89 ? -15.571 -0.751 6.667 1.00 82.50 89 PRO A N 1
ATOM 688 C CA . PRO A 1 89 ? -16.245 -1.071 5.419 1.00 82.50 89 PRO A CA 1
ATOM 689 C C . PRO A 1 89 ? -16.546 0.203 4.631 1.00 82.50 89 PRO A C 1
ATOM 691 O O . PRO A 1 89 ? -17.249 1.090 5.120 1.00 82.50 89 PRO A O 1
ATOM 694 N N . GLN A 1 90 ? -16.003 0.287 3.425 1.00 82.38 90 GLN A N 1
ATOM 695 C CA . GLN A 1 90 ? -16.259 1.341 2.454 1.00 82.38 90 GLN A CA 1
ATOM 696 C C . GLN A 1 90 ? -16.074 0.800 1.031 1.00 82.38 90 GLN A C 1
ATOM 698 O O . GLN A 1 90 ? -15.727 -0.368 0.823 1.00 82.38 90 GLN A O 1
ATOM 703 N N . ASP A 1 91 ? -16.326 1.640 0.031 1.00 85.62 91 ASP A N 1
ATOM 704 C CA . ASP A 1 91 ? -16.073 1.264 -1.356 1.00 85.62 91 ASP A CA 1
ATOM 705 C C . ASP A 1 91 ? -14.596 0.907 -1.567 1.00 85.62 91 ASP A C 1
ATOM 707 O O . ASP A 1 91 ? -13.712 1.382 -0.861 1.00 85.62 91 ASP A O 1
ATOM 711 N N . TYR A 1 92 ? -14.310 0.037 -2.535 1.00 87.00 92 TYR A N 1
ATOM 712 C CA . TYR A 1 92 ? -12.942 -0.383 -2.837 1.00 87.00 92 TYR A CA 1
ATOM 713 C C . TYR A 1 92 ? -12.434 0.339 -4.097 1.00 87.00 92 TYR A C 1
ATOM 715 O O . TYR A 1 92 ? -13.112 0.277 -5.129 1.00 87.00 92 TYR A O 1
ATOM 723 N N . PRO A 1 93 ? -11.237 0.960 -4.082 1.00 87.94 93 PRO A N 1
ATOM 724 C CA . PRO A 1 93 ? -10.741 1.821 -5.159 1.00 87.94 93 PRO A CA 1
ATOM 725 C C . PRO A 1 93 ? -10.191 1.008 -6.347 1.00 87.94 93 PRO A C 1
ATOM 727 O O . PRO A 1 93 ? -9.008 1.057 -6.687 1.00 87.94 93 PRO A O 1
ATOM 730 N N . ARG A 1 94 ? -11.053 0.209 -6.992 1.00 88.31 94 ARG A N 1
ATOM 731 C CA . ARG A 1 94 ? -10.684 -0.691 -8.106 1.00 88.31 94 ARG A CA 1
ATOM 732 C C . ARG A 1 94 ? -10.045 0.064 -9.267 1.00 88.31 94 ARG A C 1
ATOM 734 O O . ARG A 1 94 ? -9.072 -0.418 -9.842 1.00 88.31 94 ARG A O 1
ATOM 741 N N . ASN A 1 95 ? -10.592 1.230 -9.601 1.00 87.56 95 ASN A N 1
ATOM 742 C CA . ASN A 1 95 ? -10.156 2.013 -10.754 1.00 87.56 95 ASN A CA 1
ATOM 743 C C . ASN A 1 95 ? -8.766 2.608 -10.520 1.00 87.56 95 ASN A C 1
ATOM 745 O O . ASN A 1 95 ? -7.886 2.419 -11.354 1.00 87.56 95 ASN A O 1
ATOM 749 N N . GLN A 1 96 ? -8.541 3.214 -9.353 1.00 88.38 96 GLN A N 1
ATOM 750 C CA . GLN A 1 96 ? -7.248 3.778 -8.962 1.00 88.38 96 GLN A CA 1
ATOM 751 C C . GLN A 1 96 ? -6.172 2.687 -8.937 1.00 88.38 96 GLN A C 1
ATOM 753 O O . GLN A 1 96 ? -5.096 2.856 -9.502 1.00 88.38 96 GLN A O 1
ATOM 758 N N . LEU A 1 97 ? -6.484 1.520 -8.361 1.00 89.81 97 LEU A N 1
ATOM 759 C CA . LEU A 1 97 ? -5.559 0.385 -8.319 1.00 89.81 97 LEU A CA 1
ATOM 760 C C . LEU A 1 97 ? -5.227 -0.160 -9.710 1.00 89.81 97 LEU A C 1
ATOM 762 O O . LEU A 1 97 ? -4.094 -0.582 -9.943 1.00 89.81 97 LEU A O 1
ATOM 766 N N . ARG A 1 98 ? -6.196 -0.183 -10.629 1.00 90.19 98 ARG A N 1
ATOM 767 C CA . ARG A 1 98 ? -5.968 -0.613 -12.013 1.00 90.19 98 ARG A CA 1
ATOM 768 C C . ARG A 1 98 ? -5.066 0.370 -12.755 1.00 90.19 98 ARG A C 1
ATOM 770 O O . ARG A 1 98 ? -4.127 -0.068 -13.408 1.00 90.19 98 ARG A O 1
ATOM 777 N N . GLU A 1 99 ? -5.329 1.665 -12.628 1.00 89.88 99 GLU A N 1
ATOM 778 C CA . GLU A 1 99 ? -4.535 2.714 -13.276 1.00 89.88 99 GLU A CA 1
ATOM 779 C C . GLU A 1 99 ? -3.099 2.730 -12.750 1.00 89.88 99 GLU A C 1
ATOM 781 O O . GLU A 1 99 ? -2.160 2.743 -13.539 1.00 89.88 99 GLU A O 1
ATOM 786 N N . ILE A 1 100 ? -2.908 2.618 -11.431 1.00 90.81 100 ILE A N 1
ATOM 787 C CA . ILE A 1 100 ? -1.571 2.506 -10.834 1.00 90.81 100 ILE A CA 1
ATOM 788 C C . ILE A 1 100 ? -0.838 1.284 -11.389 1.00 90.81 100 ILE A C 1
ATOM 790 O O . ILE A 1 100 ? 0.333 1.400 -11.738 1.00 90.81 100 ILE A O 1
ATOM 794 N N . LYS A 1 101 ? -1.517 0.133 -11.528 1.00 91.75 101 LYS A N 1
ATOM 795 C CA . LYS A 1 101 ? -0.916 -1.065 -12.131 1.00 91.75 101 LYS A CA 1
ATOM 796 C C . LYS A 1 101 ? -0.401 -0.774 -13.536 1.00 91.75 101 LYS A C 1
ATOM 798 O O . LYS A 1 101 ? 0.752 -1.071 -13.814 1.00 91.75 101 LYS A O 1
ATOM 803 N N . GLN A 1 102 ? -1.243 -0.196 -14.391 1.00 91.00 102 GLN A N 1
ATOM 804 C CA . GLN A 1 102 ? -0.890 0.128 -15.777 1.00 91.00 102 GLN A CA 1
ATOM 805 C C . GLN A 1 102 ? 0.297 1.091 -15.845 1.00 91.00 102 GLN A C 1
ATOM 807 O O . GLN A 1 102 ? 1.182 0.930 -16.675 1.00 91.00 102 GLN A O 1
ATOM 812 N N . ILE A 1 103 ? 0.365 2.064 -14.936 1.00 90.00 103 ILE A N 1
ATOM 813 C CA . ILE A 1 103 ? 1.471 3.023 -14.908 1.00 90.00 103 ILE A CA 1
ATOM 814 C C . ILE A 1 103 ? 2.789 2.336 -14.525 1.00 90.00 103 ILE A C 1
ATOM 816 O O . ILE A 1 103 ? 3.780 2.484 -15.233 1.00 90.00 103 ILE A O 1
ATOM 820 N N . ILE A 1 104 ? 2.810 1.558 -13.438 1.00 89.81 104 ILE A N 1
ATOM 821 C CA . ILE A 1 104 ? 4.050 0.934 -12.937 1.00 89.81 104 ILE A CA 1
ATOM 822 C C . ILE A 1 104 ? 4.516 -0.273 -13.766 1.00 89.81 104 ILE A C 1
ATOM 824 O O . ILE A 1 104 ? 5.595 -0.793 -13.503 1.00 89.81 104 ILE A O 1
ATOM 828 N N . THR A 1 105 ? 3.697 -0.764 -14.700 1.00 89.25 105 THR A N 1
ATOM 829 C CA . THR A 1 105 ? 4.031 -1.897 -15.577 1.00 89.25 105 THR A CA 1
ATOM 830 C C . THR A 1 105 ? 4.127 -1.429 -17.023 1.00 89.25 105 THR A C 1
ATOM 832 O O . THR A 1 105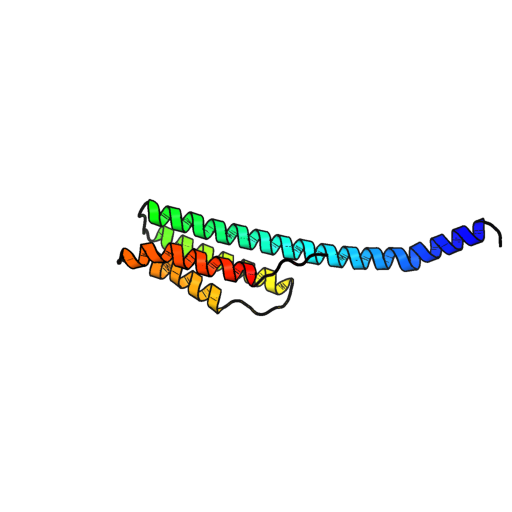 ? 5.228 -1.265 -17.532 1.00 89.25 105 THR A O 1
ATOM 835 N N . ASP A 1 106 ? 2.998 -1.133 -17.655 1.00 88.31 106 ASP A N 1
ATOM 836 C CA . ASP A 1 106 ? 2.935 -0.823 -19.084 1.00 88.31 106 ASP A CA 1
ATOM 837 C C . ASP A 1 106 ? 3.636 0.502 -19.439 1.00 88.31 106 ASP A C 1
ATOM 839 O O . ASP A 1 106 ? 4.384 0.562 -20.409 1.00 88.31 106 ASP A O 1
ATOM 843 N N . GLN A 1 107 ? 3.430 1.573 -18.659 1.00 89.31 107 GLN A N 1
ATOM 844 C CA . GLN A 1 107 ?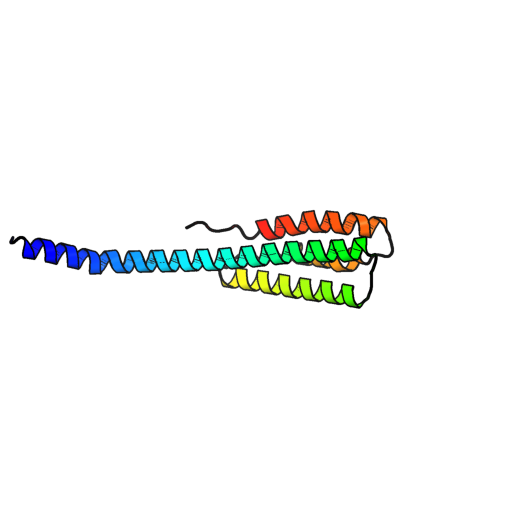 3.991 2.895 -18.998 1.00 89.31 107 GLN A CA 1
ATOM 845 C C . GLN A 1 107 ? 5.458 3.042 -18.579 1.00 89.31 107 GLN A C 1
ATOM 847 O O . GLN A 1 107 ? 6.269 3.564 -19.342 1.00 89.31 107 GLN A O 1
ATOM 852 N N . LEU A 1 108 ? 5.810 2.585 -17.373 1.00 87.25 108 LEU A N 1
ATOM 853 C CA . LEU A 1 108 ? 7.168 2.712 -16.836 1.00 87.25 108 LEU A CA 1
ATOM 854 C C . LEU A 1 108 ? 8.195 1.892 -17.635 1.00 87.25 108 LEU A C 1
ATOM 856 O O . LEU A 1 108 ? 9.337 2.325 -17.769 1.00 87.25 108 LEU A O 1
ATOM 860 N N . PHE A 1 109 ? 7.783 0.745 -18.182 1.00 88.88 109 PHE A N 1
ATOM 861 C CA . PHE A 1 109 ? 8.630 -0.158 -18.970 1.00 88.88 109 PHE A CA 1
ATOM 862 C C . PHE A 1 109 ? 8.367 -0.059 -20.483 1.00 88.88 109 PHE A C 1
ATOM 864 O O . PHE A 1 109 ? 8.792 -0.929 -21.237 1.00 88.88 109 PHE A O 1
ATOM 871 N N . SER A 1 110 ? 7.675 0.992 -20.936 1.00 86.75 110 SER A N 1
ATOM 872 C CA . SER A 1 110 ? 7.421 1.224 -22.361 1.00 86.75 110 SER A CA 1
ATOM 873 C C . SER A 1 110 ? 8.719 1.475 -23.136 1.00 86.75 110 SER A C 1
ATOM 875 O O . SER A 1 110 ? 9.663 2.086 -22.629 1.00 86.75 110 SER A O 1
ATOM 877 N N . GLU A 1 111 ? 8.756 1.049 -24.398 1.00 81.38 111 GLU A N 1
ATOM 878 C CA . GLU A 1 111 ? 9.866 1.335 -25.315 1.00 81.38 111 GLU A CA 1
ATOM 879 C C . GLU A 1 111 ? 9.936 2.831 -25.675 1.00 81.38 111 GLU A C 1
ATOM 881 O O . GLU A 1 111 ? 11.009 3.368 -25.965 1.00 81.38 111 GLU A O 1
ATOM 886 N N . GLU A 1 112 ? 8.805 3.540 -25.607 1.00 85.75 112 GLU A N 1
ATOM 887 C CA . GLU A 1 112 ? 8.725 4.963 -25.923 1.00 85.75 112 GLU A CA 1
ATOM 888 C C . GLU A 1 112 ? 9.187 5.837 -24.750 1.00 85.75 112 GLU A C 1
ATOM 890 O O . GLU A 1 112 ? 8.554 5.883 -23.691 1.00 85.75 112 GLU A O 1
ATOM 895 N N . SER A 1 113 ? 10.237 6.642 -24.962 1.00 80.81 113 SER A N 1
ATOM 896 C CA . SER A 1 113 ? 10.755 7.540 -23.917 1.00 80.81 113 SER A CA 1
ATOM 897 C C . SER A 1 113 ? 9.699 8.509 -23.381 1.00 80.81 113 SER A C 1
ATOM 899 O O . SER A 1 113 ? 9.588 8.678 -22.172 1.00 80.81 113 SER A O 1
ATOM 901 N N . ASN A 1 114 ? 8.860 9.065 -24.261 1.00 84.94 114 ASN A N 1
ATOM 902 C CA . ASN A 1 114 ? 7.792 9.989 -23.869 1.00 84.94 114 ASN A CA 1
ATOM 903 C C . ASN A 1 114 ? 6.786 9.345 -22.897 1.00 84.94 114 ASN A C 1
ATOM 905 O O . ASN A 1 114 ? 6.277 10.007 -21.988 1.00 84.94 114 ASN A O 1
ATOM 909 N N . GLN A 1 115 ? 6.490 8.053 -23.070 1.00 83.81 115 GLN A N 1
ATOM 910 C CA . GLN A 1 115 ? 5.580 7.328 -22.182 1.00 83.81 115 GLN A CA 1
ATOM 911 C C . GLN A 1 115 ? 6.219 7.079 -20.814 1.00 83.81 115 GLN A C 1
ATOM 913 O O . GLN A 1 115 ? 5.560 7.261 -19.793 1.00 83.81 115 GLN A O 1
ATOM 918 N N . ARG A 1 116 ? 7.518 6.765 -20.770 1.00 83.25 116 ARG A N 1
ATOM 919 C CA . ARG A 1 116 ? 8.251 6.601 -19.504 1.00 83.25 116 ARG A CA 1
ATOM 920 C C . ARG A 1 116 ? 8.361 7.907 -18.721 1.00 83.25 116 ARG A C 1
ATOM 922 O O . ARG A 1 116 ? 8.112 7.923 -17.517 1.00 83.25 116 ARG A O 1
ATOM 929 N N . ASP A 1 117 ? 8.659 9.008 -19.407 1.00 83.44 117 ASP A N 1
ATOM 930 C CA . ASP A 1 117 ? 8.780 10.335 -18.790 1.00 83.44 117 ASP A CA 1
ATOM 931 C C . ASP A 1 117 ? 7.437 10.800 -18.199 1.00 83.44 117 ASP A C 1
ATOM 933 O O . ASP A 1 117 ? 7.373 11.431 -17.139 1.00 83.44 117 ASP A O 1
ATOM 937 N N . THR A 1 118 ? 6.329 10.448 -18.860 1.00 88.94 118 THR A N 1
ATOM 938 C CA . THR A 1 118 ? 4.976 10.741 -18.368 1.00 88.94 118 THR A CA 1
ATOM 939 C C . THR A 1 118 ? 4.492 9.757 -17.302 1.00 88.94 118 THR A C 1
ATOM 941 O O . THR A 1 118 ? 3.684 10.156 -16.460 1.00 88.94 118 THR A O 1
ATOM 944 N N . ALA A 1 119 ? 5.018 8.528 -17.253 1.00 86.25 119 ALA A N 1
ATOM 945 C CA . ALA A 1 119 ? 4.636 7.505 -16.280 1.00 86.25 119 ALA A CA 1
ATOM 946 C C . ALA A 1 119 ? 4.842 7.973 -14.834 1.00 86.25 119 ALA A C 1
ATOM 948 O O . ALA A 1 119 ? 3.930 7.869 -14.018 1.00 86.25 119 ALA A O 1
ATOM 949 N N . ILE A 1 120 ? 5.998 8.563 -14.515 1.00 89.06 120 ILE A N 1
ATOM 950 C CA . ILE A 1 120 ? 6.292 9.064 -13.161 1.00 89.06 120 ILE A CA 1
ATOM 951 C C . ILE A 1 120 ? 5.307 10.162 -12.751 1.00 89.06 120 ILE A C 1
ATOM 953 O O . ILE A 1 120 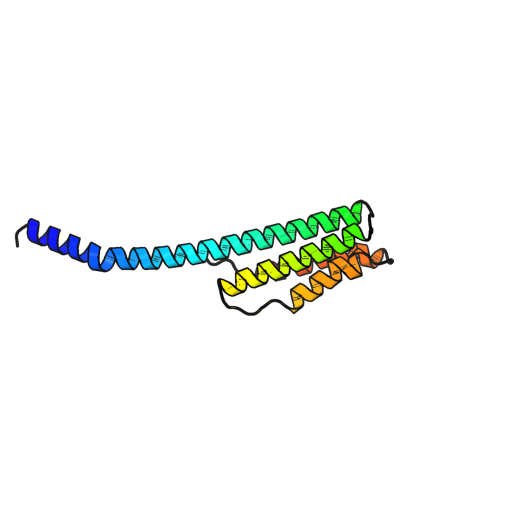? 4.772 10.153 -11.641 1.00 89.06 120 ILE A O 1
ATOM 957 N N . ARG A 1 121 ? 5.026 11.099 -13.660 1.00 88.31 121 ARG A N 1
ATOM 958 C CA . ARG A 1 121 ? 4.064 12.176 -13.410 1.00 88.31 121 ARG A CA 1
ATOM 959 C C . ARG A 1 121 ? 2.657 11.615 -13.187 1.00 88.31 121 ARG A C 1
ATOM 961 O O . ARG A 1 121 ? 1.988 11.999 -12.229 1.00 88.31 121 ARG A O 1
ATOM 968 N N . ASN A 1 122 ? 2.226 10.688 -14.039 1.00 89.12 122 ASN A N 1
ATOM 969 C CA . ASN A 1 122 ? 0.933 10.020 -13.916 1.00 89.12 122 ASN A CA 1
ATOM 970 C C . ASN A 1 122 ? 0.834 9.231 -12.608 1.00 89.12 122 ASN A C 1
ATOM 972 O O . ASN A 1 122 ? -0.210 9.256 -11.960 1.00 89.12 122 ASN A O 1
ATOM 976 N N . LEU A 1 123 ? 1.921 8.582 -12.189 1.00 90.19 123 LEU A N 1
ATOM 977 C CA . LEU A 1 123 ? 1.982 7.832 -10.941 1.00 90.19 123 LEU A CA 1
ATOM 978 C C . LEU A 1 123 ? 1.692 8.743 -9.746 1.00 90.19 123 LEU A C 1
ATOM 980 O O . LEU A 1 123 ? 0.842 8.410 -8.927 1.00 90.19 123 LEU A O 1
ATOM 984 N N . ILE A 1 124 ? 2.316 9.923 -9.689 1.00 88.81 124 ILE A N 1
ATOM 985 C CA . ILE A 1 124 ? 2.054 10.921 -8.639 1.00 88.81 124 ILE A CA 1
ATOM 986 C C . ILE A 1 124 ? 0.573 11.317 -8.635 1.00 88.81 124 ILE A C 1
ATOM 988 O O . ILE A 1 124 ? -0.084 11.238 -7.598 1.00 88.81 124 ILE A O 1
ATOM 992 N N . TYR A 1 125 ? 0.015 11.662 -9.800 1.00 89.00 125 TYR A N 1
ATOM 993 C CA . TYR A 1 125 ? -1.390 12.067 -9.906 1.00 89.00 125 TYR A CA 1
ATOM 994 C C . TYR A 1 125 ? -2.393 10.973 -9.534 1.00 89.00 125 TYR A C 1
ATOM 996 O O . TYR A 1 125 ? -3.541 11.295 -9.236 1.00 89.00 125 TYR A O 1
ATOM 1004 N N . LYS A 1 126 ? -2.003 9.694 -9.563 1.00 90.25 126 LYS A N 1
ATOM 1005 C CA . LYS A 1 126 ? -2.885 8.568 -9.216 1.00 90.25 126 LYS A CA 1
ATOM 1006 C C . LYS A 1 126 ? -2.660 8.015 -7.814 1.00 90.25 126 LYS A C 1
ATOM 1008 O O . LYS A 1 126 ? -3.603 7.478 -7.235 1.00 90.25 126 LYS A O 1
ATOM 1013 N N . LEU A 1 127 ? -1.472 8.192 -7.237 1.00 89.00 127 LEU A N 1
ATOM 1014 C CA . LEU A 1 127 ? -1.203 7.832 -5.846 1.00 89.00 127 LEU A CA 1
ATOM 1015 C C . LEU A 1 127 ? -1.888 8.791 -4.862 1.00 89.00 127 LEU A C 1
ATOM 1017 O O . LEU A 1 127 ? -2.463 8.319 -3.884 1.00 89.00 127 LEU A O 1
ATOM 1021 N N . THR A 1 128 ? -1.912 10.102 -5.134 1.00 87.19 128 THR A N 1
ATOM 1022 C CA . THR A 1 128 ? -2.562 11.075 -4.232 1.00 87.19 128 THR A CA 1
ATOM 1023 C C . THR A 1 128 ? -4.057 10.784 -4.025 1.00 87.19 128 THR A C 1
ATOM 1025 O O . THR A 1 128 ? -4.467 10.616 -2.876 1.00 87.19 128 THR A O 1
ATOM 1028 N N . PRO A 1 129 ? -4.875 10.582 -5.081 1.00 86.81 129 PRO A N 1
ATOM 1029 C CA . PRO A 1 129 ? -6.289 10.251 -4.911 1.00 86.81 129 PRO A CA 1
ATOM 1030 C C . PRO A 1 129 ? -6.532 8.896 -4.237 1.00 86.81 129 PRO A C 1
ATOM 1032 O O . PRO A 1 129 ? -7.585 8.695 -3.640 1.00 86.81 129 PRO A O 1
ATOM 1035 N N . LEU A 1 130 ? -5.592 7.945 -4.331 1.00 88.50 130 LEU A N 1
ATOM 1036 C CA . LEU A 1 130 ? -5.703 6.666 -3.622 1.00 88.50 130 LEU A CA 1
ATOM 1037 C C . LEU A 1 130 ? -5.587 6.861 -2.105 1.00 88.50 130 LEU A C 1
ATOM 1039 O O . LEU A 1 130 ? -6.299 6.195 -1.356 1.00 88.50 130 LEU A O 1
ATOM 1043 N N . ILE A 1 131 ? -4.703 7.756 -1.660 1.00 86.12 131 ILE A N 1
ATOM 1044 C CA . ILE A 1 131 ? -4.545 8.093 -0.241 1.00 86.12 131 ILE A CA 1
ATOM 1045 C C . ILE A 1 131 ? -5.775 8.871 0.241 1.00 86.12 131 ILE A C 1
ATOM 1047 O O . ILE A 1 131 ? -6.364 8.514 1.257 1.00 86.12 131 ILE A O 1
ATOM 1051 N N . GLU A 1 132 ? -6.220 9.873 -0.521 1.00 86.75 132 GLU A N 1
ATOM 1052 C CA . GLU A 1 132 ? -7.401 10.687 -0.191 1.00 86.75 132 GLU A CA 1
ATOM 1053 C C . GLU A 1 132 ? -8.700 9.872 -0.122 1.00 86.75 132 GLU A C 1
ATOM 1055 O O . GLU A 1 132 ? -9.605 10.203 0.644 1.00 86.75 132 GLU A O 1
ATOM 1060 N N . PHE A 1 133 ? -8.782 8.769 -0.871 1.00 86.69 133 PHE A N 1
ATOM 1061 C CA . PHE A 1 133 ? -9.906 7.836 -0.816 1.00 86.69 133 PHE A CA 1
ATOM 1062 C C . PHE A 1 133 ? -10.093 7.196 0.577 1.00 86.69 133 PHE A C 1
ATOM 1064 O O . PHE A 1 133 ? -11.199 6.778 0.932 1.00 86.69 133 PHE A O 1
ATOM 1071 N N . TYR A 1 134 ? -9.034 7.131 1.388 1.00 86.31 134 TYR A N 1
ATOM 1072 C CA . TYR A 1 134 ? -9.079 6.656 2.770 1.00 86.31 134 TYR A CA 1
ATOM 1073 C C . TYR A 1 134 ? -8.830 7.821 3.737 1.00 86.31 134 TYR A C 1
ATOM 1075 O O . TYR A 1 134 ? -7.718 7.980 4.245 1.00 86.31 134 TYR A O 1
ATOM 1083 N N . PRO A 1 135 ? -9.850 8.646 4.042 1.00 85.56 135 PRO A N 1
ATOM 1084 C CA . PRO A 1 135 ? -9.668 9.774 4.942 1.00 85.56 135 PRO A CA 1
ATOM 1085 C C . PRO A 1 135 ? -9.342 9.277 6.351 1.00 85.56 135 PRO A C 1
ATOM 1087 O O . PRO A 1 135 ? -10.013 8.374 6.866 1.00 85.56 135 PRO A O 1
ATOM 1090 N N . LYS A 1 136 ? -8.334 9.887 6.989 1.00 86.12 136 LYS A N 1
ATOM 1091 C CA . LYS A 1 136 ? -8.012 9.653 8.404 1.00 86.12 136 LYS A CA 1
ATOM 1092 C C . LYS A 1 136 ? -9.203 10.040 9.279 1.00 86.12 136 LYS A C 1
ATOM 1094 O O . LYS A 1 136 ? -9.891 11.025 9.017 1.00 86.12 136 LYS A O 1
ATOM 1099 N N . LYS A 1 137 ? -9.450 9.258 10.329 1.00 81.56 137 LYS A N 1
ATOM 1100 C CA . LYS A 1 137 ? -10.534 9.512 11.285 1.00 81.56 137 LYS A CA 1
ATOM 1101 C C . LYS A 1 137 ? -9.941 10.069 12.570 1.00 81.56 137 LYS A C 1
ATOM 1103 O O . LYS A 1 137 ? -9.114 9.415 13.196 1.00 81.56 137 LYS A O 1
ATOM 1108 N N . PHE A 1 138 ? -10.364 11.265 12.956 1.00 66.25 138 PHE A N 1
ATOM 1109 C CA . PHE A 1 138 ? -9.972 11.883 14.220 1.00 66.25 138 PHE A CA 1
ATOM 1110 C C . PHE A 1 138 ? -11.032 11.585 15.279 1.00 66.25 138 PHE A C 1
ATOM 1112 O O . PHE A 1 138 ? -12.200 11.898 15.043 1.00 66.25 138 PHE A O 1
ATOM 1119 N N . LEU A 1 139 ? -10.618 10.951 16.384 1.00 49.94 139 LEU A N 1
ATOM 1120 C CA . LEU A 1 139 ? -11.316 10.797 17.673 1.00 49.94 139 LEU A CA 1
ATOM 1121 C C . LEU A 1 139 ? -10.399 10.075 18.674 1.00 49.94 139 LEU A C 1
ATOM 1123 O O . LEU A 1 139 ? -9.837 9.024 18.286 1.00 49.94 139 LEU A O 1
#

Secondary structure (DSSP, 8-state):
--HHHHHHHHHHHIIIIIHHHHHHHHHHHHHHHHHHHHHHHHHHHHHHHHHHHHHHHHHT---HHHHHHHHHHHHHHHHHHHHHHHHS-----HHHHHHHHHIIIIITT-S-HHHHHHHHHHHHHHHHHHHHTS-----

Organism: NCBI:txid2770636

Radius of gyration: 24.0 Å; chains: 1; bounding box: 46×20×82 Å

Sequence (139 aa):
MQLSDIIASISLLVSVVGIPISYCLGGRNAKHSTYNAAIDELENLCQKILNESLIIHKEMDYSETNYHRMIANHKLLQAKCSKINVLVPQDYPRNQLREIKQIITDQLFSEESNQRDTAIRNLIYKLTPLIEFYPKKFL